Protein AF-A0A918QBK6-F1 (afdb_monomer)

Structure (mmCIF, N/CA/C/O backbone):
data_AF-A0A918QBK6-F1
#
_entry.id   AF-A0A918QBK6-F1
#
loop_
_atom_site.group_PDB
_atom_site.id
_atom_site.type_symbol
_atom_site.label_atom_id
_atom_site.label_alt_id
_atom_site.label_comp_id
_atom_site.label_asym_id
_atom_site.label_entity_id
_atom_site.label_seq_id
_atom_site.pdbx_PDB_ins_code
_atom_site.Cartn_x
_atom_site.Cartn_y
_atom_site.Cartn_z
_atom_site.occupancy
_atom_site.B_iso_or_equiv
_atom_site.auth_seq_id
_atom_site.auth_comp_id
_atom_site.auth_asym_id
_atom_site.auth_atom_id
_atom_site.pdbx_PDB_model_num
ATOM 1 N N . MET A 1 1 ? 5.605 4.144 24.382 1.00 41.62 1 MET A N 1
ATOM 2 C CA . MET A 1 1 ? 5.811 3.582 23.033 1.00 41.62 1 MET A CA 1
ATOM 3 C C . MET A 1 1 ? 4.680 2.595 22.805 1.00 41.62 1 MET A C 1
ATOM 5 O O . MET A 1 1 ? 4.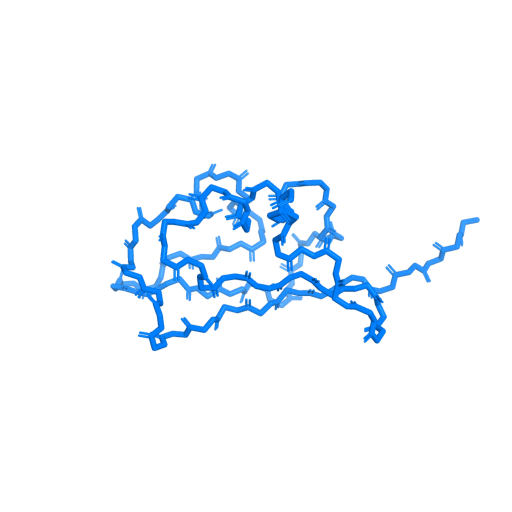816 1.433 23.160 1.00 41.62 1 MET A O 1
ATOM 9 N N . THR A 1 2 ? 3.509 3.077 22.390 1.00 43.31 2 THR A N 1
ATOM 10 C CA . THR A 1 2 ? 2.363 2.193 22.142 1.00 43.31 2 THR A CA 1
ATOM 11 C C . THR A 1 2 ? 2.624 1.520 20.804 1.00 43.31 2 THR A C 1
ATOM 13 O O . THR A 1 2 ? 2.505 2.168 19.773 1.00 43.31 2 THR A O 1
ATOM 16 N N . GLY A 1 3 ? 3.088 0.270 20.837 1.00 55.28 3 GLY A N 1
ATOM 17 C CA . GLY A 1 3 ? 3.258 -0.540 19.637 1.00 55.28 3 GLY A CA 1
ATOM 18 C C . GLY A 1 3 ? 1.887 -0.826 19.047 1.00 55.28 3 GLY A C 1
ATOM 19 O O . GLY A 1 3 ? 1.123 -1.602 19.621 1.00 55.28 3 GLY A O 1
ATOM 20 N N . VAL A 1 4 ? 1.558 -0.161 17.946 1.00 59.75 4 VAL A N 1
ATOM 21 C CA . VAL A 1 4 ? 0.340 -0.442 17.196 1.00 59.75 4 VAL A CA 1
ATOM 22 C C . VAL A 1 4 ? 0.755 -1.133 15.912 1.00 59.75 4 VAL A C 1
ATOM 24 O O . VAL A 1 4 ? 1.393 -0.532 15.058 1.00 59.75 4 VAL A O 1
ATOM 27 N N . SER A 1 5 ? 0.400 -2.408 15.783 1.00 69.81 5 SER A N 1
ATOM 28 C CA . SER A 1 5 ? 0.679 -3.190 14.583 1.00 69.81 5 SER A CA 1
ATOM 29 C C . SER A 1 5 ? -0.181 -2.674 13.433 1.00 69.81 5 SER A C 1
ATOM 31 O O . SER A 1 5 ? -1.383 -2.954 13.360 1.00 69.81 5 SER A O 1
ATOM 33 N N . ARG A 1 6 ? 0.424 -1.891 12.542 1.00 77.81 6 ARG A N 1
ATOM 34 C CA . ARG A 1 6 ? -0.202 -1.511 11.278 1.00 77.81 6 ARG A CA 1
ATOM 35 C C . ARG A 1 6 ? 0.055 -2.599 10.243 1.00 77.81 6 ARG A C 1
ATOM 37 O O . ARG A 1 6 ? 1.121 -3.206 10.215 1.00 77.81 6 ARG A O 1
ATOM 44 N N . SER A 1 7 ? -0.928 -2.858 9.388 1.00 83.62 7 SER A N 1
ATOM 45 C CA . SER A 1 7 ? -0.799 -3.807 8.281 1.00 83.62 7 SER A CA 1
ATOM 46 C C . SER A 1 7 ? -1.432 -3.248 7.016 1.00 83.62 7 SER A C 1
ATOM 48 O O . SER A 1 7 ? -2.362 -2.445 7.064 1.00 83.62 7 SER A O 1
ATOM 50 N N . VAL A 1 8 ? -0.914 -3.661 5.866 1.00 87.69 8 VAL A N 1
ATOM 51 C CA . VAL A 1 8 ? -1.401 -3.225 4.557 1.00 87.69 8 VAL A CA 1
ATOM 52 C C . VAL A 1 8 ? -1.869 -4.420 3.748 1.00 87.69 8 VAL A C 1
ATOM 54 O O . VAL A 1 8 ? -1.287 -5.503 3.801 1.00 87.69 8 VAL A O 1
ATOM 57 N N . ARG A 1 9 ? -2.921 -4.219 2.960 1.00 87.81 9 ARG A N 1
ATOM 58 C CA . ARG A 1 9 ? -3.426 -5.218 2.020 1.00 87.81 9 ARG A CA 1
ATOM 59 C C . ARG A 1 9 ? -3.535 -4.593 0.638 1.00 87.81 9 ARG A C 1
ATOM 61 O O . ARG A 1 9 ? -4.059 -3.493 0.499 1.00 87.81 9 ARG A O 1
ATOM 68 N N . VAL A 1 10 ? -3.087 -5.328 -0.377 1.00 90.44 10 VAL A N 1
ATOM 69 C CA . VAL A 1 10 ? -3.319 -4.989 -1.784 1.00 90.44 10 VAL A CA 1
ATOM 70 C C . VAL A 1 10 ? -4.316 -5.981 -2.382 1.00 90.44 10 VAL A C 1
ATOM 72 O O . VAL A 1 10 ? -4.075 -7.189 -2.373 1.00 90.44 10 VAL A O 1
ATOM 75 N N . ASP A 1 11 ? -5.435 -5.482 -2.898 1.00 91.56 11 ASP A N 1
ATOM 76 C CA . ASP A 1 11 ? -6.398 -6.255 -3.675 1.00 91.56 11 ASP A CA 1
ATOM 77 C C . ASP A 1 11 ? -5.910 -6.378 -5.125 1.00 91.56 11 ASP A C 1
ATOM 79 O O . ASP A 1 11 ? -5.974 -5.443 -5.929 1.00 91.56 11 ASP A O 1
ATOM 83 N N . SER A 1 12 ? -5.427 -7.569 -5.475 1.00 88.94 12 SER A N 1
ATOM 84 C CA . SER A 1 12 ? -4.936 -7.874 -6.818 1.00 88.94 12 SER A CA 1
ATOM 85 C C . SER A 1 12 ? -6.022 -7.843 -7.894 1.00 88.94 12 SER A C 1
ATOM 87 O O . SER A 1 12 ? -5.681 -7.724 -9.068 1.00 88.94 12 SER A O 1
ATOM 89 N N . ARG A 1 13 ? -7.312 -7.921 -7.537 1.00 91.06 13 ARG A N 1
ATOM 90 C CA . ARG A 1 13 ? -8.426 -7.823 -8.496 1.00 91.06 13 ARG A CA 1
ATOM 91 C C . ARG A 1 13 ? -8.624 -6.385 -8.9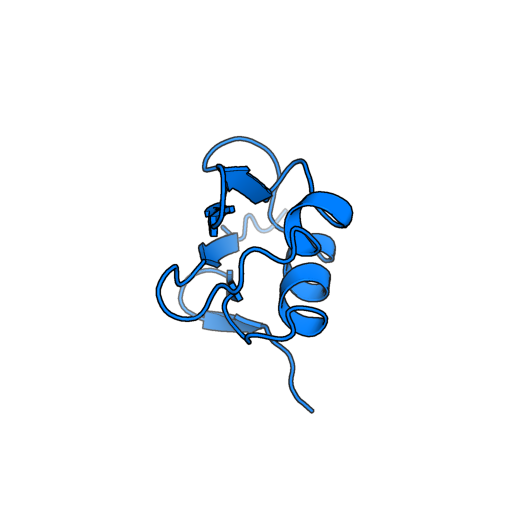54 1.00 91.06 13 ARG A C 1
ATOM 93 O O . ARG A 1 13 ? -8.889 -6.160 -10.131 1.00 91.06 13 ARG A O 1
ATOM 100 N N . LEU A 1 14 ? -8.455 -5.432 -8.037 1.00 91.19 14 LEU A N 1
ATOM 101 C CA . LEU A 1 14 ? -8.553 -4.001 -8.324 1.00 91.19 14 LEU A CA 1
ATOM 102 C C . LEU A 1 14 ? -7.237 -3.431 -8.862 1.00 91.19 14 LEU A C 1
ATOM 104 O O . LEU A 1 14 ? -7.255 -2.553 -9.714 1.00 91.19 14 LEU A O 1
ATOM 108 N N . CYS A 1 15 ? -6.087 -3.929 -8.404 1.00 94.25 15 CYS A N 1
ATOM 109 C CA . CYS A 1 15 ? -4.779 -3.348 -8.712 1.00 94.25 15 CYS A CA 1
ATOM 110 C C . CYS A 1 15 ? -4.492 -3.268 -10.220 1.00 94.25 15 CYS A C 1
ATOM 112 O O . CYS A 1 15 ? -4.262 -4.289 -10.848 1.00 94.25 15 CYS A O 1
ATOM 114 N N . LEU A 1 16 ? -4.397 -2.067 -10.792 1.00 92.25 16 LEU A N 1
ATOM 115 C CA . LEU A 1 16 ? -4.109 -1.868 -12.222 1.00 92.25 16 LEU A CA 1
ATOM 116 C C . LEU A 1 16 ? -2.621 -1.997 -12.601 1.00 92.25 16 LEU A C 1
ATOM 118 O O . LEU A 1 16 ? -2.264 -1.697 -13.734 1.00 92.25 16 LEU A O 1
ATOM 122 N N . GLY A 1 17 ? -1.744 -2.364 -11.662 1.00 92.62 17 GLY A N 1
ATOM 123 C CA . GLY A 1 17 ? -0.307 -2.464 -11.940 1.00 92.62 17 GLY A CA 1
ATOM 124 C C . GLY A 1 17 ? 0.395 -1.123 -12.161 1.00 92.62 17 GLY A C 1
ATOM 125 O O . GLY A 1 17 ? 1.453 -1.085 -12.773 1.00 92.62 17 GLY A O 1
ATOM 126 N N . SER A 1 18 ? -0.160 -0.011 -11.664 1.00 91.12 18 SER A N 1
ATOM 127 C CA . SER A 1 18 ? 0.387 1.332 -11.922 1.00 91.12 18 SER A CA 1
ATOM 128 C C . SER A 1 18 ? 1.789 1.572 -11.347 1.00 91.12 18 SER A C 1
ATOM 130 O O . SER A 1 18 ? 2.445 2.534 -11.731 1.00 91.12 18 SER A O 1
ATOM 132 N N . GLY A 1 19 ? 2.224 0.764 -10.375 1.00 91.75 19 GLY A N 1
ATOM 133 C CA . GLY A 1 19 ? 3.523 0.905 -9.710 1.00 91.75 19 GLY A CA 1
ATOM 134 C C . GLY A 1 19 ? 3.640 2.091 -8.746 1.00 91.75 19 GLY A C 1
ATOM 135 O O . GLY A 1 19 ? 4.644 2.196 -8.048 1.00 91.75 19 GLY A O 1
ATOM 136 N N . MET A 1 20 ? 2.625 2.954 -8.632 1.00 92.19 20 MET A N 1
ATOM 137 C CA . MET A 1 20 ? 2.739 4.183 -7.833 1.00 92.19 20 MET A CA 1
ATOM 138 C C . MET A 1 20 ? 2.939 3.921 -6.334 1.00 92.19 20 MET A C 1
ATOM 140 O O . MET A 1 20 ? 3.684 4.638 -5.678 1.00 92.19 20 MET A O 1
ATOM 144 N N . CYS A 1 21 ? 2.358 2.849 -5.795 1.00 92.25 21 CYS A N 1
ATOM 145 C CA . CYS A 1 21 ? 2.582 2.460 -4.404 1.00 92.25 21 CYS A CA 1
ATOM 146 C C . CYS A 1 21 ? 4.039 2.061 -4.127 1.00 92.25 21 CYS A C 1
ATOM 148 O O . CYS A 1 21 ? 4.578 2.424 -3.088 1.00 92.25 21 CYS A O 1
ATOM 150 N N . ALA A 1 22 ? 4.691 1.376 -5.071 1.00 90.94 22 ALA A N 1
ATOM 151 C CA . ALA A 1 22 ? 6.105 1.026 -4.970 1.00 90.94 22 ALA A CA 1
ATOM 152 C C . ALA A 1 22 ? 7.020 2.242 -5.205 1.00 90.94 22 ALA A C 1
ATOM 154 O O . ALA A 1 22 ? 8.157 2.235 -4.755 1.00 90.94 22 ALA A O 1
ATOM 155 N N . ALA A 1 23 ? 6.540 3.291 -5.881 1.00 90.69 23 ALA A N 1
ATOM 156 C CA . ALA A 1 23 ? 7.271 4.551 -6.010 1.00 90.69 23 ALA A CA 1
ATOM 157 C C . ALA A 1 23 ? 7.247 5.381 -4.711 1.00 90.69 23 ALA A C 1
ATOM 159 O O . ALA A 1 23 ? 8.257 5.990 -4.371 1.00 90.69 23 ALA A O 1
ATOM 160 N N . ILE A 1 24 ? 6.121 5.389 -3.986 1.00 89.88 24 ILE A N 1
ATOM 161 C CA . ILE A 1 24 ? 5.971 6.125 -2.716 1.00 89.88 24 ILE A CA 1
ATOM 162 C C . ILE A 1 24 ? 6.596 5.376 -1.540 1.00 89.88 24 ILE A C 1
ATOM 164 O O . ILE A 1 24 ? 7.324 5.964 -0.744 1.00 89.88 24 ILE A O 1
ATOM 168 N N . ALA A 1 25 ? 6.304 4.081 -1.428 1.00 88.81 25 ALA A N 1
ATOM 169 C CA . ALA A 1 25 ? 6.771 3.237 -0.336 1.00 88.81 25 ALA A CA 1
ATOM 170 C C . ALA A 1 25 ? 7.367 1.933 -0.892 1.00 88.81 25 ALA A C 1
ATOM 172 O O . ALA A 1 25 ? 6.757 0.871 -0.740 1.00 88.81 25 ALA A O 1
ATOM 173 N N . PRO A 1 26 ? 8.541 1.981 -1.552 1.00 88.50 26 PRO A N 1
ATOM 174 C CA . PRO A 1 26 ? 9.232 0.789 -2.064 1.00 88.50 26 PRO A CA 1
ATOM 175 C C . PRO A 1 26 ? 9.601 -0.221 -0.967 1.00 88.50 26 PRO A C 1
ATOM 177 O O . PRO A 1 26 ? 9.791 -1.407 -1.242 1.00 88.50 26 PRO A O 1
ATOM 180 N N . GLU A 1 27 ? 9.716 0.242 0.275 1.00 85.38 27 GLU A N 1
ATOM 181 C CA . GLU A 1 27 ? 9.911 -0.577 1.468 1.00 85.38 27 GLU A CA 1
ATOM 182 C C . GLU A 1 27 ? 8.652 -1.372 1.862 1.00 85.38 27 GLU A C 1
ATOM 184 O O . GLU A 1 27 ? 8.774 -2.505 2.315 1.00 85.38 27 GLU A O 1
ATOM 189 N N . VAL A 1 28 ? 7.449 -0.843 1.595 1.00 86.75 28 VAL A N 1
ATOM 190 C CA . VAL A 1 28 ? 6.161 -1.481 1.939 1.00 86.75 28 VAL A CA 1
ATOM 191 C C . VAL A 1 28 ? 5.544 -2.222 0.753 1.00 86.75 28 VAL A C 1
ATOM 193 O O . VAL A 1 28 ? 4.884 -3.242 0.937 1.00 86.75 28 VAL A O 1
ATOM 196 N N . PHE A 1 29 ? 5.735 -1.742 -0.475 1.00 89.44 29 PHE A N 1
ATOM 197 C CA . PHE A 1 29 ? 5.122 -2.314 -1.670 1.00 89.44 29 PHE A CA 1
ATOM 198 C C . PHE A 1 29 ? 6.171 -2.702 -2.706 1.00 89.44 29 PHE A C 1
ATOM 200 O O . PHE A 1 29 ? 7.094 -1.954 -3.017 1.00 89.44 29 PHE A O 1
ATOM 207 N N . ALA A 1 30 ? 5.976 -3.868 -3.311 1.00 90.38 30 ALA A N 1
ATOM 208 C CA . ALA A 1 30 ? 6.682 -4.289 -4.510 1.00 90.38 30 ALA A CA 1
ATOM 209 C C . ALA A 1 30 ? 5.704 -4.347 -5.682 1.00 90.38 30 ALA A C 1
ATOM 211 O O . ALA A 1 30 ? 4.576 -4.814 -5.526 1.00 90.38 30 ALA A O 1
ATOM 212 N N . LEU A 1 31 ? 6.142 -3.921 -6.863 1.00 90.88 31 LEU A N 1
ATOM 213 C CA . LEU A 1 31 ? 5.462 -4.268 -8.104 1.00 90.88 31 LEU A CA 1
ATOM 214 C C . LEU A 1 31 ? 6.038 -5.597 -8.609 1.00 90.88 31 LEU A C 1
ATOM 216 O O . LEU A 1 31 ? 7.235 -5.690 -8.871 1.00 90.88 31 LEU A O 1
ATOM 220 N N . ASP A 1 32 ? 5.188 -6.613 -8.700 1.00 87.00 32 ASP A N 1
ATOM 221 C CA . ASP A 1 32 ? 5.516 -7.963 -9.153 1.00 87.00 32 ASP A CA 1
ATOM 222 C C . ASP A 1 32 ? 4.823 -8.200 -10.503 1.00 87.00 32 ASP A C 1
ATOM 224 O O . ASP A 1 32 ? 3.648 -8.574 -10.577 1.00 87.00 32 ASP A O 1
ATOM 228 N N . GLY A 1 33 ? 5.530 -7.862 -11.584 1.00 87.44 33 GLY A N 1
ATOM 229 C CA . GLY A 1 33 ? 4.970 -7.837 -12.936 1.00 87.44 33 GLY A CA 1
ATOM 230 C C . GLY A 1 33 ? 3.848 -6.804 -13.065 1.00 87.44 33 GLY A C 1
ATOM 231 O O . GLY A 1 33 ? 4.064 -5.614 -12.853 1.00 87.44 33 GLY A O 1
ATOM 232 N N . ASP A 1 34 ? 2.639 -7.270 -13.382 1.00 87.69 34 ASP A N 1
ATOM 233 C CA . ASP A 1 34 ? 1.470 -6.411 -13.616 1.00 87.69 34 ASP A CA 1
ATOM 234 C C . ASP A 1 34 ? 0.670 -6.085 -12.343 1.00 87.69 34 ASP A C 1
ATOM 236 O O . ASP A 1 34 ? -0.378 -5.441 -12.421 1.00 87.69 34 ASP A O 1
ATOM 240 N N . ARG A 1 35 ? 1.081 -6.563 -11.159 1.00 91.50 35 ARG A N 1
ATOM 241 C CA . ARG A 1 35 ? 0.327 -6.351 -9.910 1.00 91.50 35 ARG A CA 1
ATOM 242 C C . ARG A 1 35 ? 1.246 -5.952 -8.767 1.00 91.50 35 ARG A C 1
ATOM 244 O O . ARG A 1 35 ? 2.348 -6.464 -8.613 1.00 91.50 35 ARG A O 1
ATOM 251 N N . ALA A 1 36 ? 0.768 -5.042 -7.928 1.00 91.88 36 ALA A N 1
ATOM 252 C CA . ALA A 1 36 ? 1.458 -4.685 -6.698 1.00 91.88 36 ALA A CA 1
ATOM 253 C C . ALA A 1 36 ? 1.170 -5.705 -5.587 1.00 91.88 36 ALA A C 1
ATOM 255 O O . ALA A 1 36 ? 0.082 -6.282 -5.518 1.00 91.88 36 ALA A O 1
ATOM 256 N N . ARG A 1 37 ? 2.141 -5.893 -4.694 1.00 89.50 37 ARG A N 1
ATOM 257 C CA . ARG A 1 37 ? 2.050 -6.708 -3.480 1.00 89.50 37 ARG A CA 1
ATOM 258 C C . ARG A 1 37 ? 2.619 -5.930 -2.299 1.00 89.50 37 ARG A C 1
ATOM 260 O O . ARG A 1 37 ? 3.570 -5.168 -2.460 1.00 89.50 37 ARG A O 1
ATOM 267 N N . ALA A 1 38 ? 2.044 -6.138 -1.121 1.00 87.38 38 ALA A N 1
ATOM 268 C CA . ALA A 1 38 ? 2.647 -5.686 0.125 1.00 87.38 38 ALA A CA 1
ATOM 269 C C . ALA A 1 38 ? 3.841 -6.585 0.479 1.00 87.38 38 ALA A C 1
ATOM 271 O O . ALA A 1 38 ? 3.774 -7.800 0.286 1.00 87.38 38 ALA A O 1
ATOM 272 N N . ARG A 1 39 ? 4.919 -5.992 0.984 1.00 84.94 39 ARG A N 1
ATOM 273 C CA . ARG A 1 39 ? 6.036 -6.700 1.606 1.00 84.94 39 ARG A CA 1
ATOM 274 C C . ARG A 1 39 ? 5.665 -6.971 3.062 1.00 84.94 39 ARG A C 1
ATOM 276 O O . ARG A 1 39 ? 5.212 -6.067 3.755 1.00 84.94 39 ARG A O 1
ATOM 283 N N . GLU A 1 40 ? 5.813 -8.218 3.498 1.00 62.44 40 GLU A N 1
ATOM 284 C CA . GLU A 1 40 ? 5.549 -8.612 4.892 1.00 62.44 40 GLU A CA 1
ATOM 285 C C . GLU A 1 40 ? 6.674 -8.155 5.834 1.00 62.44 40 GLU A C 1
ATOM 287 O O . GLU A 1 40 ? 6.434 -7.918 7.015 1.00 62.44 40 GLU A O 1
ATOM 292 N N . ASP A 1 41 ? 7.877 -7.955 5.290 1.00 53.69 41 ASP A N 1
ATOM 293 C CA . ASP A 1 41 ? 9.074 -7.563 6.021 1.00 53.69 41 ASP A CA 1
ATOM 294 C C . ASP A 1 41 ? 9.510 -6.141 5.651 1.00 53.69 41 ASP A C 1
ATOM 296 O O . ASP A 1 41 ? 10.011 -5.894 4.551 1.00 53.69 41 ASP A O 1
ATOM 300 N N . GLY A 1 42 ? 9.411 -5.220 6.609 1.00 50.34 42 GLY A N 1
ATOM 301 C CA . GLY A 1 42 ? 10.320 -4.074 6.640 1.00 50.34 42 GLY A CA 1
ATOM 302 C C . GLY A 1 42 ? 9.730 -2.717 6.283 1.00 50.34 42 GLY A C 1
ATOM 303 O O . GLY A 1 42 ? 10.226 -2.046 5.392 1.00 50.34 42 GLY A O 1
ATOM 304 N N . ALA A 1 43 ? 8.742 -2.278 7.047 1.00 51.53 43 ALA A N 1
ATOM 305 C CA . ALA A 1 43 ? 8.649 -0.934 7.619 1.00 51.53 43 ALA A CA 1
ATOM 306 C C . ALA A 1 43 ? 7.350 -0.917 8.416 1.00 51.53 43 ALA A C 1
ATOM 308 O O . ALA A 1 43 ? 6.349 -1.432 7.921 1.00 51.53 43 ALA A O 1
ATOM 309 N N . GLU A 1 44 ? 7.347 -0.354 9.626 1.00 57.31 44 GLU A N 1
ATOM 310 C CA . GLU A 1 44 ? 6.086 0.023 10.273 1.00 57.31 44 GLU A CA 1
ATOM 311 C C . GLU A 1 44 ? 5.302 0.832 9.228 1.00 57.31 44 GLU A C 1
ATOM 313 O O . GLU A 1 44 ? 5.824 1.850 8.764 1.00 57.31 44 GLU A O 1
ATOM 318 N N . PRO A 1 45 ? 4.141 0.349 8.742 1.00 61.44 45 PRO A N 1
ATOM 319 C CA . PRO A 1 45 ? 3.421 1.043 7.692 1.00 61.44 45 PRO A CA 1
ATOM 320 C C . PRO A 1 45 ? 2.932 2.367 8.266 1.00 61.44 45 PRO A C 1
ATOM 322 O O . PRO A 1 45 ? 1.920 2.434 8.952 1.00 61.44 45 PRO A O 1
ATOM 325 N N . ASP A 1 46 ? 3.721 3.405 8.048 1.00 73.25 46 ASP A N 1
ATOM 326 C CA . ASP A 1 46 ? 3.497 4.746 8.559 1.00 73.25 46 ASP A CA 1
ATOM 327 C C . ASP A 1 46 ? 2.702 5.554 7.522 1.00 73.25 46 ASP A C 1
ATOM 329 O O . ASP A 1 46 ? 1.936 5.021 6.713 1.00 73.25 46 ASP A O 1
ATOM 333 N N . GLU A 1 47 ? 2.874 6.865 7.526 1.00 81.50 47 GLU A N 1
ATOM 334 C CA . GLU A 1 47 ? 2.178 7.809 6.655 1.00 81.50 47 GLU A CA 1
ATOM 335 C C . GLU A 1 47 ? 2.332 7.486 5.160 1.00 81.50 47 GLU A C 1
ATOM 337 O O . GLU A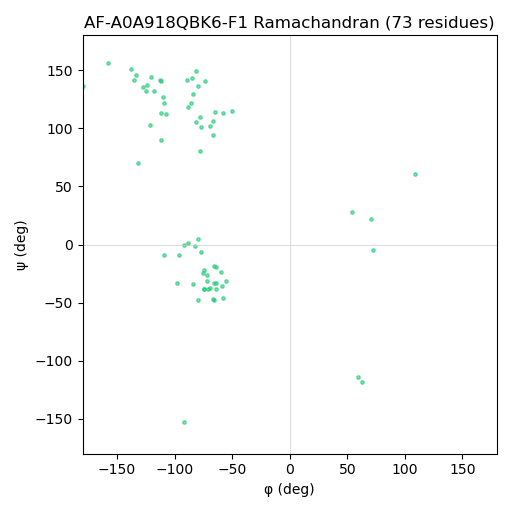 1 47 ? 1.389 7.669 4.395 1.00 81.50 47 GLU A O 1
ATOM 342 N N . ARG A 1 48 ? 3.458 6.895 4.738 1.00 85.44 48 ARG A N 1
ATOM 343 C CA . ARG A 1 48 ? 3.679 6.512 3.331 1.00 85.44 48 ARG A CA 1
ATOM 344 C C . ARG A 1 48 ? 2.733 5.418 2.837 1.00 85.44 48 ARG A C 1
ATOM 346 O O . ARG A 1 48 ? 2.366 5.402 1.664 1.00 85.44 48 ARG A O 1
ATOM 353 N N . ALA A 1 49 ? 2.330 4.493 3.710 1.00 86.31 49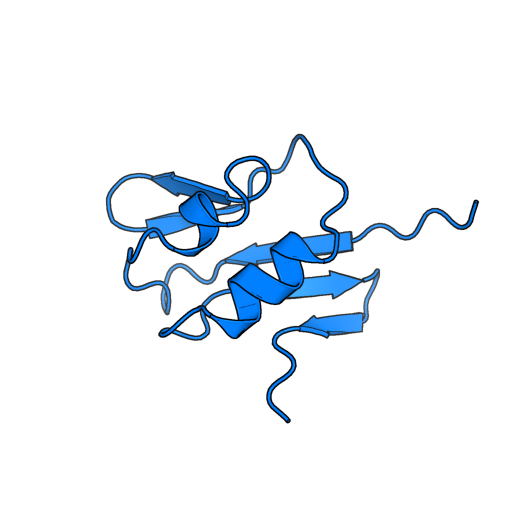 ALA A N 1
ATOM 354 C CA . ALA A 1 49 ? 1.362 3.460 3.351 1.00 86.31 49 ALA A CA 1
ATOM 355 C C . ALA A 1 49 ? -0.036 4.057 3.133 1.00 86.31 49 ALA A C 1
ATOM 357 O O . ALA A 1 49 ? -0.754 3.637 2.223 1.00 86.31 49 ALA A O 1
ATOM 358 N N . LEU A 1 50 ? -0.401 5.053 3.948 1.00 87.56 50 LEU A N 1
ATOM 359 C CA . LEU A 1 50 ? -1.639 5.816 3.793 1.00 87.56 50 LEU A CA 1
ATOM 360 C C . LEU A 1 50 ? -1.621 6.642 2.509 1.00 87.56 50 LEU A C 1
ATOM 362 O O . LEU A 1 50 ? -2.560 6.546 1.722 1.00 87.56 50 LEU A O 1
ATOM 366 N N . GLU A 1 51 ? -0.530 7.361 2.254 1.00 89.44 51 GLU A N 1
ATOM 367 C CA . GLU A 1 51 ? -0.344 8.146 1.032 1.00 89.44 51 GLU A CA 1
ATOM 368 C C . GLU A 1 51 ? -0.449 7.257 -0.218 1.00 89.44 51 GLU A C 1
ATOM 370 O O . GLU A 1 51 ? -1.211 7.553 -1.139 1.00 89.44 51 GLU A O 1
ATOM 375 N N . ALA A 1 52 ? 0.219 6.096 -0.219 1.00 90.06 52 ALA A N 1
ATOM 376 C CA . ALA A 1 52 ? 0.116 5.114 -1.297 1.00 90.06 52 ALA A CA 1
ATOM 377 C C . ALA A 1 52 ? -1.326 4.621 -1.520 1.00 90.06 52 ALA A C 1
ATOM 379 O O . ALA A 1 52 ? -1.716 4.366 -2.664 1.00 90.06 52 ALA A O 1
ATOM 380 N N . ALA A 1 53 ? -2.123 4.483 -0.456 1.00 90.31 53 ALA A N 1
ATOM 381 C CA . ALA A 1 53 ? -3.532 4.121 -0.566 1.00 90.31 53 ALA A CA 1
ATOM 382 C C . ALA A 1 53 ? -4.391 5.258 -1.138 1.00 90.31 53 ALA A C 1
ATOM 384 O O . ALA A 1 53 ? -5.280 4.996 -1.952 1.00 90.31 53 ALA A O 1
ATOM 385 N N . GLU A 1 54 ? -4.112 6.506 -0.764 1.00 90.50 54 GLU A N 1
ATOM 386 C CA . G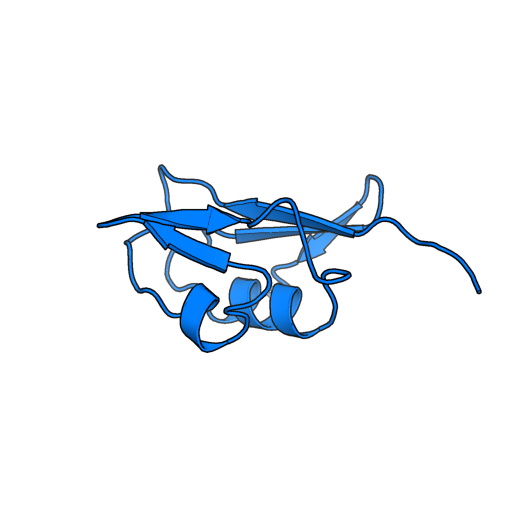LU A 1 54 ? -4.830 7.693 -1.245 1.00 90.50 54 GLU A CA 1
ATOM 387 C C . GLU A 1 54 ? -4.605 7.937 -2.738 1.00 90.50 54 GLU A C 1
ATOM 389 O O . GLU A 1 54 ? -5.569 8.092 -3.494 1.00 90.50 54 GLU A O 1
ATOM 394 N N . ILE A 1 55 ? -3.350 7.868 -3.185 1.00 90.69 55 ILE A N 1
ATOM 395 C CA . ILE A 1 55 ? -2.985 8.071 -4.592 1.00 90.69 55 ILE A CA 1
ATOM 396 C C . ILE A 1 55 ? -3.286 6.854 -5.479 1.00 90.69 55 ILE A C 1
ATOM 398 O O . ILE A 1 55 ? -3.125 6.920 -6.700 1.00 90.69 55 ILE A O 1
ATOM 402 N N . CYS A 1 56 ? -3.701 5.720 -4.899 1.00 92.38 56 CYS A N 1
ATOM 403 C CA . CYS A 1 56 ? -4.024 4.527 -5.667 1.00 92.38 56 CYS A CA 1
ATOM 404 C C . CYS A 1 56 ? -5.249 4.800 -6.566 1.00 92.38 56 CYS A C 1
ATOM 406 O O . CYS A 1 56 ? -6.372 4.933 -6.069 1.00 92.38 56 CYS A O 1
ATOM 408 N N . PRO A 1 57 ? -5.088 4.802 -7.902 1.00 90.38 57 PRO A N 1
ATOM 409 C CA . PRO A 1 57 ? -6.147 5.187 -8.829 1.00 90.38 57 PRO A CA 1
ATOM 410 C C . PRO A 1 57 ? -7.223 4.105 -8.881 1.00 90.38 57 PRO A C 1
ATOM 412 O O . PRO A 1 57 ? -8.388 4.373 -9.143 1.00 90.38 57 PRO A O 1
ATOM 415 N N . ALA A 1 58 ? -6.818 2.872 -8.585 1.00 91.94 58 ALA A N 1
ATOM 416 C CA . ALA A 1 58 ? -7.663 1.700 -8.575 1.00 91.94 58 ALA A CA 1
ATOM 417 C C . ALA A 1 58 ? -8.280 1.400 -7.207 1.00 91.94 58 ALA A C 1
ATOM 419 O O . ALA A 1 58 ? -8.978 0.399 -7.083 1.00 91.94 58 ALA A O 1
ATOM 420 N N . LEU A 1 59 ? -7.987 2.207 -6.174 1.00 90.81 59 LEU A N 1
ATOM 421 C CA . LEU A 1 59 ? -8.444 1.945 -4.804 1.00 90.81 59 LEU A CA 1
ATOM 422 C C . LEU A 1 59 ? -8.067 0.550 -4.273 1.00 90.81 59 LEU A C 1
ATOM 424 O O . LEU A 1 59 ? -8.747 -0.028 -3.432 1.00 90.81 59 LEU A O 1
ATOM 428 N N . ALA A 1 60 ? -6.970 -0.009 -4.771 1.00 93.12 60 ALA A N 1
ATOM 429 C CA . ALA A 1 60 ? -6.606 -1.394 -4.514 1.00 93.12 60 ALA A CA 1
ATOM 430 C C . ALA A 1 60 ? -5.885 -1.606 -3.176 1.00 93.12 60 ALA A C 1
ATOM 432 O O . ALA A 1 60 ? -5.505 -2.730 -2.878 1.00 93.12 60 ALA A O 1
ATOM 433 N N . ILE A 1 61 ? -5.627 -0.556 -2.398 1.00 91.38 61 ILE A N 1
ATOM 434 C CA . ILE A 1 61 ? -4.788 -0.623 -1.198 1.00 91.38 61 ILE A CA 1
ATOM 435 C C . ILE A 1 61 ? -5.635 -0.263 0.017 1.00 91.38 61 ILE A C 1
ATOM 437 O O . ILE A 1 61 ? -6.346 0.739 0.009 1.00 91.38 61 ILE A O 1
ATOM 441 N N . THR A 1 62 ? -5.539 -1.076 1.064 1.00 90.06 62 THR A N 1
ATOM 442 C CA . THR A 1 62 ? -6.210 -0.859 2.349 1.00 90.06 62 THR A CA 1
ATOM 443 C C . THR A 1 62 ? -5.176 -0.868 3.463 1.00 90.06 62 THR A C 1
ATOM 445 O O . THR A 1 62 ? -4.341 -1.775 3.527 1.00 90.06 62 THR A O 1
ATOM 448 N N . VAL A 1 63 ? -5.238 0.134 4.340 1.00 88.38 63 VAL A N 1
ATOM 449 C CA . VAL A 1 63 ? -4.339 0.257 5.493 1.00 88.38 63 VAL A CA 1
ATOM 450 C C . VAL A 1 63 ? -5.130 -0.004 6.765 1.00 88.38 63 VAL A C 1
ATOM 452 O O . VAL A 1 63 ? -6.167 0.619 7.005 1.00 88.38 63 VAL A O 1
ATOM 455 N N . HIS A 1 64 ? -4.628 -0.925 7.575 1.00 85.50 64 HIS A N 1
ATOM 456 C CA . HIS A 1 64 ? -5.205 -1.329 8.843 1.00 85.50 64 HIS A CA 1
ATOM 457 C C . HIS A 1 64 ? -4.301 -0.915 10.000 1.00 85.50 64 HIS A C 1
ATOM 459 O O . HIS A 1 64 ? -3.081 -1.041 9.928 1.00 85.50 64 HIS A O 1
ATOM 465 N N . GLU A 1 65 ? -4.916 -0.486 11.092 1.00 85.38 65 GLU A N 1
ATOM 466 C CA . GLU A 1 65 ? -4.274 -0.238 12.375 1.00 85.38 65 GLU A CA 1
ATOM 467 C C 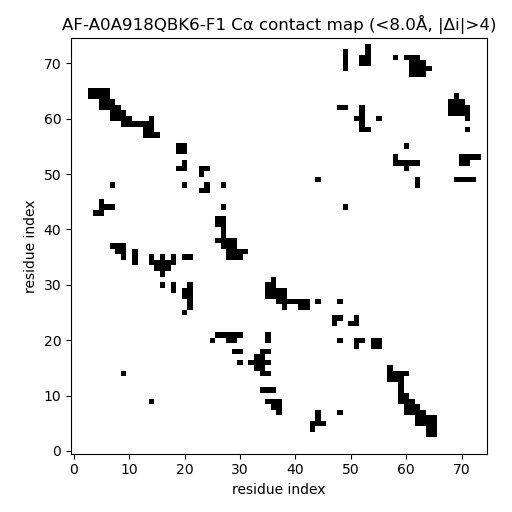. GLU A 1 65 ? -4.957 -1.136 13.415 1.00 85.38 65 GLU A C 1
ATOM 469 O O . GLU A 1 65 ? -6.106 -0.909 13.804 1.00 85.38 65 GLU A O 1
ATOM 474 N N . GLY A 1 66 ? -4.296 -2.237 13.788 1.00 82.94 66 GLY A N 1
ATOM 475 C CA . GLY A 1 66 ? -4.944 -3.315 14.536 1.00 82.94 66 GLY A CA 1
ATOM 476 C C . GLY A 1 66 ? -6.138 -3.899 13.768 1.00 82.94 66 GLY A C 1
ATOM 477 O O . GLY A 1 66 ? -5.972 -4.507 12.713 1.00 82.94 66 GLY A O 1
ATOM 478 N N . THR A 1 67 ? -7.351 -3.724 14.298 1.00 80.12 67 THR A N 1
ATOM 479 C CA . THR A 1 67 ? -8.607 -4.170 13.665 1.00 80.12 67 THR A CA 1
ATOM 480 C C . THR A 1 67 ? -9.323 -3.073 12.874 1.00 80.12 67 THR A C 1
ATOM 482 O O . THR A 1 67 ? -10.286 -3.366 12.164 1.00 80.12 67 THR A O 1
ATOM 485 N N . ALA A 1 68 ? -8.878 -1.818 12.978 1.00 85.06 68 ALA A N 1
ATOM 486 C CA . ALA A 1 68 ? -9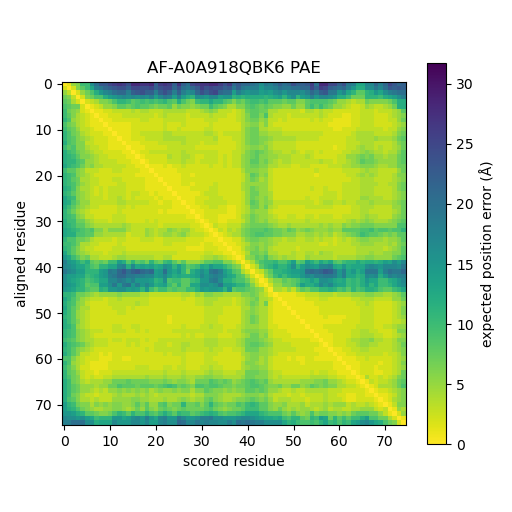.507 -0.685 12.313 1.00 85.06 68 ALA A CA 1
ATOM 487 C C . ALA A 1 68 ? -8.916 -0.470 10.915 1.00 85.06 68 ALA A C 1
ATOM 489 O O . ALA A 1 68 ? -7.711 -0.596 10.718 1.00 85.06 68 ALA A O 1
ATOM 490 N N . VAL A 1 69 ? -9.755 -0.112 9.942 1.00 87.12 69 VAL A N 1
ATOM 491 C CA . VAL A 1 69 ? -9.297 0.402 8.643 1.00 87.12 69 VAL A CA 1
ATOM 492 C C . VAL A 1 69 ? -9.090 1.904 8.789 1.00 87.12 69 VAL A C 1
ATOM 494 O O . VAL A 1 69 ? -10.027 2.615 9.143 1.00 87.12 69 VAL A O 1
ATOM 497 N N . ILE A 1 70 ? -7.876 2.381 8.523 1.00 86.88 70 ILE A N 1
ATOM 498 C CA . ILE A 1 70 ? -7.511 3.802 8.655 1.00 86.88 70 ILE A CA 1
ATOM 499 C C . ILE A 1 70 ? -7.277 4.501 7.310 1.00 86.88 70 ILE A C 1
ATOM 501 O O . ILE A 1 70 ? -7.143 5.725 7.279 1.00 86.88 70 ILE A O 1
ATOM 505 N N . GLY A 1 71 ? -7.244 3.74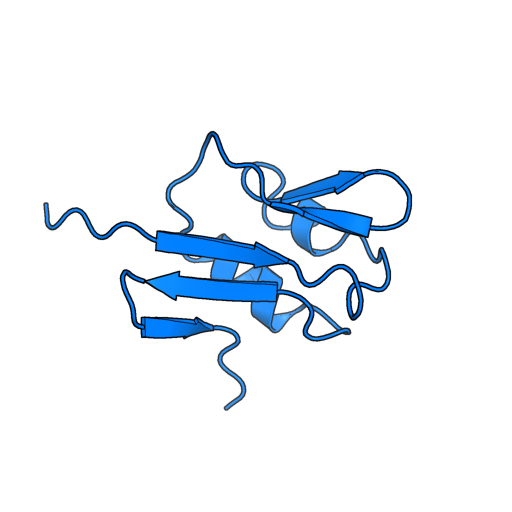7 6.207 1.00 84.62 71 GLY A N 1
ATOM 506 C CA . GLY A 1 71 ? -7.095 4.284 4.857 1.00 84.62 71 GLY A CA 1
ATOM 507 C C . GLY A 1 71 ? -7.620 3.334 3.771 1.00 84.62 71 GLY A C 1
ATOM 508 O O . GLY A 1 71 ? -7.670 2.119 4.000 1.00 84.62 71 GLY A O 1
ATOM 509 N N . PRO A 1 72 ? -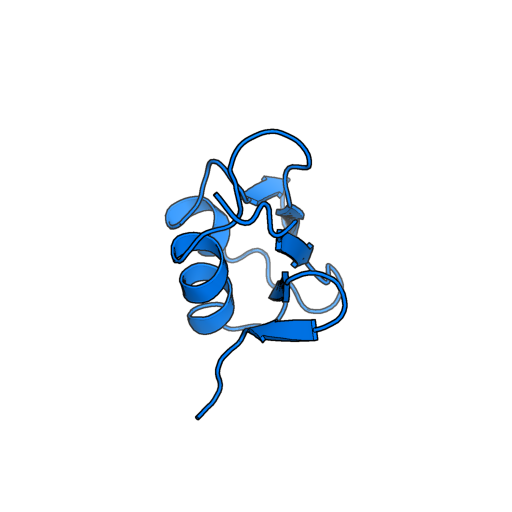7.985 3.860 2.586 1.00 80.94 72 PRO A N 1
ATOM 510 C CA . PRO A 1 72 ? -7.726 5.231 2.129 1.00 80.94 72 PRO A CA 1
ATOM 511 C C . PRO A 1 72 ? -8.707 6.251 2.724 1.00 80.94 72 PRO A C 1
ATOM 513 O O . PRO A 1 72 ? -9.912 6.002 2.772 1.00 80.94 72 PRO A O 1
ATOM 516 N N . ARG A 1 73 ? -8.198 7.406 3.171 1.00 69.62 73 ARG A N 1
ATOM 517 C CA . ARG A 1 73 ? -9.025 8.512 3.673 1.00 69.62 73 ARG A CA 1
ATOM 518 C C . ARG A 1 73 ? -9.612 9.260 2.481 1.00 69.62 73 ARG A C 1
ATOM 520 O O . ARG A 1 73 ? -9.074 10.256 2.019 1.00 69.62 73 ARG A O 1
ATOM 527 N N . ARG A 1 74 ? -10.688 8.714 1.923 1.00 60.88 74 ARG A N 1
ATOM 528 C CA . ARG A 1 74 ? -11.559 9.454 1.008 1.00 60.88 74 ARG A CA 1
ATOM 529 C C . ARG A 1 74 ? -12.421 10.342 1.906 1.00 60.88 74 ARG A C 1
ATOM 531 O O . ARG A 1 74 ? -13.176 9.805 2.711 1.00 60.88 74 ARG A O 1
ATOM 538 N N . GLU A 1 75 ? -12.163 11.644 1.849 1.00 53.50 75 GLU A N 1
ATOM 539 C CA . GLU A 1 75 ? -12.920 12.714 2.519 1.00 53.50 75 GLU A CA 1
ATOM 540 C C . GLU A 1 75 ? -14.446 12.540 2.471 1.00 53.50 75 GLU A C 1
ATOM 542 O O . GLU A 1 75 ? -14.966 12.044 1.441 1.00 53.50 75 GLU A O 1
#

Nearest PDB structures (foldseek):
  1siz-assembly1_C  TM=8.676E-01  e=7.583E-05  Pyrococcus furiosus
  4dhv-assembly1_A  TM=8.659E-01  e=1.010E-04  Pyrococcus furiosus DSM 3638
  1vjw-assembly1_A  TM=8.888E-01  e=3.673E-04  Thermotoga maritima
  4id8-assembly1_A  TM=9.054E-01  e=5.649E-04  Rhodopseudomonas palustris HaA2
  8amp-assembly1_A  TM=8.427E-01  e=1.077E-03  Mycobacterium tuberculosis

Mean predicted aligned error: 5.57 Å

pLDDT: mean 82.37, std 13.37, range [41.62, 94.25]

Radius of gyration: 11.44 Å; Cα contacts (8 Å, |Δi|>4): 147; chains: 1; bounding box: 23×21×37 Å

InterPro domains:
  IPR001080 3Fe-4S ferredoxin [PR00352] (10-21)
  IPR001080 3Fe-4S ferredoxin [PR00352] (21-31)
  IPR001080 3Fe-4S ferredoxin [PR00352] (49-61)

Foldseek 3Di:
DPDWQKDKAFAQVQFQQPCVLCVQCVQQWDRDDRGIGGDPDGDRCPVSLLVSCCPRPSNRMWMDGRPDTPDDPPD

Secondary structure (DSSP, 8-state):
-----EEEEE-TTT-----HHHHH-TTTEEEETTEEEE-SSS----HHHHHHHHS-TT--EEEEETTEEEE----

Organism: NCBI:txid68221

Sequence (75 aa):
MTGVSRSVRVDSRLCLGSGMCAAIAPEVFALDGDRARAREDGAEPDERALEAAEICPALAITVHEGTAVIGPRRE

Solvent-accessible surface area (backbone atoms only — not comparable to full-atom values): 4282 Å² total; per-residue (Å²): 134,86,86,71,64,43,49,70,45,53,40,66,89,47,33,77,35,79,47,59,40,30,71,65,25,56,54,42,21,42,62,60,83,66,31,52,39,59,48,93,70,64,62,84,59,49,71,48,51,41,50,30,16,57,71,33,89,52,61,21,34,41,32,29,50,69,92,44,78,72,25,47,77,76,129